Protein AF-R7UAP7-F1 (afdb_monomer_lite)

Organism: Capitella teleta (NCBI:txid283909)

Radius of gyration: 16.13 Å; chains: 1; bounding box: 39×37×44 Å

Structure (mmCIF, N/CA/C/O backbone):
data_AF-R7UAP7-F1
#
_entry.id   AF-R7UAP7-F1
#
loop_
_atom_site.group_PDB
_atom_site.id
_atom_site.type_symbol
_atom_site.label_atom_id
_atom_site.label_alt_id
_atom_site.label_comp_id
_atom_site.label_asym_id
_atom_site.label_entity_id
_atom_site.label_seq_id
_atom_site.pdbx_PDB_ins_code
_atom_site.Cartn_x
_atom_site.Cartn_y
_atom_site.Cartn_z
_atom_site.occupancy
_atom_site.B_iso_or_equiv
_atom_site.auth_seq_id
_atom_site.auth_comp_id
_atom_site.auth_asym_id
_atom_site.auth_atom_id
_atom_site.pdbx_PDB_model_num
ATOM 1 N N . ARG A 1 1 ? -21.939 -5.949 -1.319 1.00 77.56 1 ARG A N 1
ATOM 2 C CA . ARG A 1 1 ? -21.115 -5.529 -0.158 1.00 77.56 1 ARG A CA 1
ATOM 3 C C . ARG A 1 1 ? -19.661 -5.621 -0.590 1.00 77.56 1 ARG A C 1
ATOM 5 O O . ARG A 1 1 ? -19.329 -6.624 -1.208 1.00 77.56 1 ARG A O 1
ATOM 12 N N . PHE A 1 2 ? -18.847 -4.597 -0.345 1.00 90.75 2 PHE A N 1
ATOM 13 C CA . PHE A 1 2 ? -17.444 -4.581 -0.768 1.00 90.75 2 PHE A CA 1
ATOM 14 C C . PHE A 1 2 ? -16.556 -5.265 0.275 1.00 90.75 2 PHE A C 1
ATOM 16 O O . PHE A 1 2 ? -16.840 -5.181 1.472 1.00 90.75 2 PHE A O 1
ATOM 23 N N . ALA A 1 3 ? -15.526 -5.977 -0.186 1.00 92.81 3 ALA A N 1
ATOM 24 C CA . ALA A 1 3 ? -14.595 -6.682 0.691 1.00 92.81 3 ALA A CA 1
ATOM 25 C C . ALA A 1 3 ? -13.606 -5.716 1.352 1.00 92.81 3 ALA A C 1
ATOM 27 O O . ALA A 1 3 ? -13.342 -5.847 2.546 1.00 92.81 3 ALA A O 1
ATOM 28 N N . HIS A 1 4 ? -13.092 -4.747 0.590 1.00 95.25 4 HIS A N 1
ATOM 29 C CA . HIS A 1 4 ? -12.032 -3.826 0.997 1.00 95.25 4 HIS A CA 1
ATOM 30 C C . HIS A 1 4 ? -12.428 -2.370 0.722 1.00 95.25 4 HIS A C 1
ATOM 32 O O . HIS A 1 4 ? -13.219 -2.115 -0.188 1.00 95.25 4 HIS A O 1
ATOM 38 N N . TYR A 1 5 ? -11.867 -1.442 1.498 1.00 96.94 5 TYR A N 1
ATOM 39 C CA . TYR A 1 5 ? -11.981 0.001 1.278 1.00 96.94 5 TYR A CA 1
ATOM 40 C C . TYR A 1 5 ? -10.659 0.696 1.573 1.00 96.94 5 TYR A C 1
ATOM 42 O O . TYR A 1 5 ? -10.109 0.510 2.659 1.00 96.94 5 TYR A O 1
ATOM 50 N N . ASP A 1 6 ? -10.235 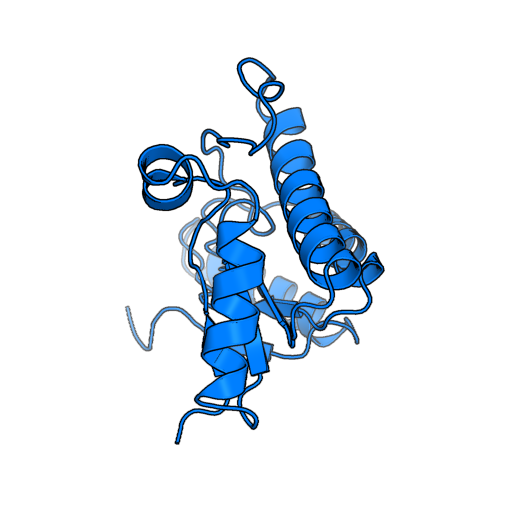1.578 0.675 1.00 96.88 6 ASP A N 1
ATOM 51 C CA . ASP A 1 6 ? -9.226 2.588 0.976 1.00 96.88 6 ASP A CA 1
ATOM 52 C C . ASP A 1 6 ? -9.902 3.706 1.772 1.00 96.88 6 ASP A C 1
ATOM 54 O O . ASP A 1 6 ? -10.613 4.548 1.225 1.00 96.88 6 ASP A O 1
ATOM 58 N N . VAL A 1 7 ? -9.741 3.681 3.097 1.00 95.25 7 VAL A N 1
ATOM 59 C CA . VAL A 1 7 ? -10.389 4.655 3.997 1.00 95.25 7 VAL A CA 1
ATOM 60 C C . VAL A 1 7 ? -9.841 6.055 3.755 1.00 95.25 7 VAL A C 1
ATOM 62 O O . VAL A 1 7 ? -10.564 7.041 3.879 1.00 95.25 7 VAL A O 1
ATOM 65 N N . ASN A 1 8 ? -8.561 6.139 3.400 1.00 89.44 8 ASN A N 1
ATOM 66 C CA . ASN A 1 8 ? -7.930 7.373 2.984 1.00 89.44 8 ASN A CA 1
ATOM 67 C C . ASN A 1 8 ? -6.909 7.105 1.879 1.00 89.44 8 ASN A C 1
ATOM 69 O O . ASN A 1 8 ? -6.012 6.273 2.046 1.00 89.44 8 ASN A O 1
ATOM 73 N N . ASN A 1 9 ? -7.014 7.884 0.806 1.00 93.25 9 ASN A N 1
ATOM 74 C CA . ASN A 1 9 ? -6.089 7.875 -0.316 1.00 93.25 9 ASN A CA 1
ATOM 75 C C . ASN A 1 9 ? -5.083 9.032 -0.177 1.00 93.25 9 ASN A C 1
ATOM 77 O O . ASN A 1 9 ? -5.485 10.167 0.069 1.00 93.25 9 ASN A O 1
ATOM 81 N N . GLU A 1 10 ? -3.791 8.746 -0.330 1.00 91.88 10 GLU A N 1
ATOM 82 C CA . GLU A 1 10 ? -2.724 9.744 -0.539 1.00 91.88 10 GLU A CA 1
ATOM 83 C C . GLU A 1 10 ? -2.453 10.715 0.626 1.00 91.88 10 GLU A C 1
ATOM 85 O O . GLU A 1 10 ? -2.064 11.873 0.430 1.00 91.88 10 GLU A O 1
ATOM 90 N N . GLN A 1 11 ? -2.609 10.250 1.872 1.00 87.12 11 GLN A N 1
ATOM 91 C CA . GLN A 1 11 ? -2.408 11.085 3.071 1.00 87.12 11 GLN A CA 1
ATOM 92 C C . GLN A 1 11 ? -1.006 11.700 3.152 1.00 87.12 11 GLN A C 1
ATOM 94 O O . GLN A 1 11 ? -0.829 12.774 3.733 1.00 87.12 11 GLN A O 1
ATOM 99 N N . LEU A 1 12 ? 0.012 11.011 2.626 1.00 83.88 12 LEU A N 1
ATOM 100 C CA . LEU A 1 12 ? 1.391 11.500 2.663 1.00 83.88 12 LEU A CA 1
ATOM 101 C C . LEU A 1 12 ? 1.610 12.716 1.758 1.00 83.88 12 LEU A C 1
ATOM 103 O O . LEU A 1 12 ? 2.613 13.416 1.902 1.00 83.88 12 LEU A O 1
ATOM 107 N N . HIS A 1 13 ? 0.684 12.974 0.838 1.00 80.50 13 HIS A N 1
ATOM 108 C CA . HIS A 1 13 ? 0.796 14.015 -0.176 1.00 80.50 13 HIS A CA 1
ATOM 109 C C . HIS A 1 13 ? -0.258 15.114 0.021 1.00 80.50 13 HIS A C 1
ATOM 111 O O . HIS A 1 13 ? 0.031 16.288 -0.217 1.00 80.50 13 HIS A O 1
ATOM 117 N N . GLY A 1 14 ? -1.450 14.769 0.524 1.00 79.06 14 GLY A N 1
ATOM 118 C CA . GLY A 1 14 ? -2.548 15.703 0.768 1.00 79.06 14 GLY A CA 1
ATOM 119 C C . GLY A 1 14 ? -3.137 15.586 2.174 1.00 79.06 14 GLY A C 1
ATOM 120 O O . GLY A 1 14 ? -3.742 14.583 2.523 1.00 79.06 14 GLY A O 1
ATOM 121 N N . GLN A 1 15 ? -3.030 16.653 2.973 1.00 79.88 15 GLN A N 1
ATOM 122 C CA . GLN A 1 15 ? -3.516 16.695 4.367 1.00 79.88 15 GLN A CA 1
ATOM 123 C C . GLN A 1 15 ? -4.594 17.758 4.589 1.00 79.88 15 GLN A C 1
ATOM 125 O O . GLN A 1 15 ? -4.676 18.383 5.648 1.00 79.88 15 GLN A O 1
ATOM 130 N N . TRP A 1 16 ? -5.411 18.017 3.568 1.00 84.50 16 TRP A N 1
ATOM 131 C CA . TRP A 1 16 ? -6.359 19.127 3.607 1.00 84.50 16 TRP A CA 1
ATOM 132 C C . TRP A 1 16 ? -7.352 18.998 4.770 1.00 84.50 16 TRP A C 1
ATOM 134 O O . TRP A 1 16 ? -7.522 19.954 5.522 1.00 84.50 16 TRP A O 1
ATOM 144 N N . TYR A 1 17 ? -7.953 17.820 4.976 1.00 86.06 17 TYR A N 1
ATOM 145 C CA . TYR A 1 17 ? -8.950 17.622 6.036 1.00 86.06 17 TYR A CA 1
ATOM 146 C C . TYR A 1 17 ? -8.353 17.728 7.441 1.00 86.06 17 TYR A C 1
ATOM 148 O O . TYR A 1 17 ? -8.869 18.490 8.257 1.00 86.06 17 TYR A O 1
ATOM 156 N N . SER A 1 18 ? -7.237 17.046 7.718 1.00 85.81 18 SER A N 1
ATOM 157 C CA . SER A 1 18 ? -6.563 17.135 9.021 1.00 85.81 18 SER A CA 1
ATOM 158 C C . SER A 1 18 ? -6.072 18.554 9.311 1.00 85.81 18 SER A C 1
ATOM 160 O O . SER A 1 18 ? -6.208 19.033 10.433 1.00 85.81 18 SER A O 1
ATOM 162 N N . GLY A 1 19 ? -5.579 19.270 8.294 1.00 84.81 19 GLY A N 1
ATOM 163 C CA . GLY A 1 19 ? -5.174 20.670 8.419 1.00 84.81 19 GLY A CA 1
ATOM 164 C C . GLY A 1 19 ? -6.348 21.624 8.661 1.00 84.81 19 GLY A C 1
ATOM 165 O O . GLY A 1 19 ? -6.234 22.545 9.464 1.00 84.81 19 GLY A O 1
ATOM 166 N N . LYS A 1 20 ? -7.495 21.405 8.004 1.00 90.81 20 LYS A N 1
ATOM 167 C CA . LYS A 1 20 ? -8.704 22.224 8.201 1.00 90.81 20 LYS A CA 1
ATOM 168 C C . LYS A 1 20 ? -9.373 21.993 9.549 1.00 90.81 20 LYS A C 1
ATOM 170 O O . LYS A 1 20 ? -9.891 22.946 10.120 1.00 90.81 20 LYS A O 1
ATOM 175 N N . LEU A 1 21 ? -9.366 20.755 10.033 1.00 90.69 21 LEU A N 1
ATOM 176 C CA . LEU A 1 21 ? -9.957 20.379 11.318 1.00 90.69 21 LEU A CA 1
ATOM 177 C C . LEU A 1 21 ? -8.990 20.566 12.494 1.00 90.69 21 LEU A C 1
ATOM 179 O O . LEU A 1 21 ? -9.423 20.512 13.640 1.00 90.69 21 LEU A O 1
ATOM 183 N N . ASN A 1 22 ? -7.703 20.810 12.215 1.00 89.12 22 ASN A N 1
ATOM 184 C CA . ASN A 1 22 ? -6.625 20.818 13.205 1.00 89.12 22 ASN A CA 1
ATOM 185 C C . ASN A 1 22 ? -6.623 19.536 14.062 1.00 89.12 22 ASN A C 1
ATOM 187 O O . ASN A 1 22 ? -6.450 19.581 15.279 1.00 89.12 22 ASN A O 1
ATOM 191 N N . ASP A 1 23 ? -6.849 18.397 13.404 1.00 86.31 23 ASP A N 1
ATOM 192 C CA . ASP A 1 23 ? -6.975 17.086 14.034 1.00 86.31 23 ASP A CA 1
ATOM 193 C C . ASP A 1 23 ? -5.913 16.134 13.473 1.00 86.31 23 ASP A C 1
ATOM 195 O O . ASP A 1 23 ? -5.975 15.695 12.320 1.00 86.31 23 ASP A O 1
ATOM 199 N N . THR A 1 24 ? -4.917 15.823 14.303 1.00 81.25 24 THR A N 1
ATOM 200 C CA . THR A 1 24 ? -3.822 14.909 13.953 1.00 81.25 24 THR A CA 1
ATOM 201 C C . THR A 1 24 ? -4.200 13.436 14.083 1.00 81.25 24 THR A C 1
ATOM 203 O O . THR A 1 24 ? -3.472 12.583 13.579 1.00 81.25 24 THR A O 1
ATOM 206 N N . ASP A 1 25 ? -5.321 13.122 14.732 1.00 87.50 25 ASP A N 1
ATOM 207 C CA . ASP A 1 25 ? -5.831 11.763 14.910 1.00 87.50 25 ASP A CA 1
ATOM 208 C C . ASP A 1 25 ? -7.041 11.468 13.995 1.00 87.50 25 ASP A C 1
ATOM 210 O O . ASP A 1 25 ? -7.591 10.364 14.047 1.00 87.50 25 ASP A O 1
ATOM 214 N N . LEU A 1 26 ? -7.388 12.389 13.081 1.00 91.06 26 LEU A N 1
ATOM 215 C CA . LEU A 1 26 ? -8.498 12.265 12.125 1.00 91.06 26 LEU A CA 1
ATOM 216 C C . LEU A 1 26 ? -8.506 10.915 11.399 1.00 91.06 26 LEU A C 1
ATOM 218 O O . LEU A 1 26 ? -9.543 10.268 11.295 1.00 91.06 26 LEU A O 1
ATOM 222 N N . LEU A 1 27 ? -7.345 10.451 10.933 1.00 92.31 27 LEU A N 1
ATOM 223 C CA . LEU A 1 27 ? -7.247 9.172 10.231 1.00 92.31 27 LEU A CA 1
ATOM 224 C C . LEU A 1 27 ? -7.617 7.988 11.136 1.00 92.31 27 LEU A C 1
ATOM 226 O O . LEU A 1 27 ? -8.309 7.071 10.704 1.00 92.31 27 LEU A O 1
ATOM 230 N N . THR A 1 28 ? -7.207 8.016 12.408 1.00 95.06 28 THR A N 1
ATOM 231 C CA . THR A 1 28 ? -7.613 6.989 13.381 1.00 95.06 28 THR A CA 1
ATOM 232 C C . THR A 1 28 ? -9.128 6.995 13.549 1.00 95.06 28 THR A C 1
ATOM 234 O O . THR A 1 28 ? -9.749 5.930 13.566 1.00 95.06 28 THR A O 1
ATOM 237 N N . TRP A 1 29 ? -9.721 8.185 13.674 1.00 95.69 29 TRP A N 1
ATOM 238 C CA . TRP A 1 29 ? -11.167 8.334 13.779 1.00 95.69 29 TRP A CA 1
ATOM 239 C C . TRP A 1 29 ? -11.878 7.775 12.538 1.00 95.69 29 TRP A C 1
ATOM 241 O O . TRP A 1 29 ? -12.781 6.957 12.695 1.00 95.69 29 TRP A O 1
ATOM 251 N N . MET A 1 30 ? -11.411 8.100 11.326 1.00 96.06 30 MET A N 1
ATOM 252 C CA . MET A 1 30 ? -11.981 7.587 10.073 1.00 96.06 30 MET A CA 1
ATOM 253 C C . MET A 1 30 ? -11.996 6.056 10.039 1.00 96.06 30 MET A C 1
ATOM 255 O O . MET A 1 30 ? -13.020 5.464 9.717 1.00 96.06 30 MET A O 1
ATOM 259 N N . PHE A 1 31 ? -10.899 5.395 10.421 1.00 97.62 31 PHE A N 1
ATOM 260 C CA . PHE A 1 31 ? -10.840 3.928 10.457 1.00 97.62 31 PHE A CA 1
ATOM 261 C C . PHE A 1 31 ? -11.826 3.322 11.463 1.00 97.62 31 PHE A C 1
ATOM 263 O O . PHE A 1 31 ? -12.489 2.329 11.160 1.00 97.62 31 PHE A O 1
ATOM 270 N N . LYS A 1 32 ? -11.945 3.911 12.658 1.00 97.88 32 LYS A N 1
ATOM 271 C CA . LYS A 1 32 ? -12.894 3.441 13.680 1.00 97.88 32 LYS A CA 1
ATOM 272 C C . LYS A 1 32 ? -14.342 3.630 13.231 1.00 97.88 32 LYS A C 1
ATOM 274 O O . LYS A 1 32 ? -15.151 2.723 13.418 1.00 97.88 32 LYS A O 1
ATOM 279 N N . GLU A 1 33 ? -14.644 4.757 12.597 1.00 97.25 33 GLU A N 1
ATOM 280 C CA . GLU A 1 33 ? -15.979 5.059 12.086 1.00 97.25 33 GLU A CA 1
ATOM 281 C C . GLU A 1 33 ? -16.352 4.164 10.897 1.00 97.25 33 GLU A C 1
ATOM 283 O O . GLU A 1 33 ? -17.420 3.559 10.881 1.00 97.25 33 GLU A O 1
ATOM 288 N N . PHE A 1 34 ? -15.447 3.962 9.934 1.00 96.62 34 PHE A N 1
ATOM 289 C CA . PHE A 1 34 ? -15.690 3.027 8.829 1.00 96.62 34 PHE A CA 1
ATOM 290 C C . PHE A 1 34 ? -15.939 1.602 9.325 1.00 96.62 34 PHE A C 1
ATOM 292 O O . PHE A 1 34 ? -16.818 0.910 8.810 1.00 96.62 34 PHE A O 1
ATOM 299 N N . HIS A 1 35 ? -15.196 1.159 10.338 1.00 97.19 35 HIS A N 1
ATOM 300 C CA . HIS A 1 35 ? -15.382 -0.171 10.902 1.00 97.19 35 HIS A CA 1
ATOM 301 C C . HIS A 1 35 ? -16.689 -0.310 11.688 1.00 97.19 35 HIS A C 1
ATOM 303 O O . HIS A 1 35 ? -17.295 -1.378 11.647 1.00 97.19 35 HIS A O 1
ATOM 309 N N . SER A 1 36 ? -17.159 0.745 12.364 1.00 97.44 36 SER A N 1
ATOM 310 C CA . SER A 1 36 ? -18.458 0.719 13.053 1.00 97.44 36 SER A CA 1
ATOM 311 C C . SER A 1 36 ? -19.613 0.542 12.056 1.00 97.44 36 SER A C 1
ATOM 313 O O . SER A 1 36 ? -20.553 -0.211 12.320 1.00 97.44 36 SER A O 1
ATOM 315 N N . LEU A 1 37 ? -19.497 1.160 10.876 1.00 95.69 37 LEU A N 1
ATOM 316 C CA . LEU A 1 37 ? -20.484 1.092 9.798 1.00 95.69 37 LEU A CA 1
ATOM 317 C C . LEU A 1 37 ? -20.384 -0.204 8.977 1.00 95.69 37 LEU A C 1
ATOM 319 O O . LEU A 1 37 ? -21.403 -0.768 8.568 1.00 95.69 37 LEU A O 1
ATOM 323 N N . VAL A 1 38 ? -19.167 -0.692 8.714 1.00 95.31 38 VAL A N 1
ATOM 324 C CA . VAL A 1 38 ? -18.911 -1.855 7.848 1.00 95.31 38 VAL A CA 1
ATOM 325 C C . VAL A 1 38 ? -17.886 -2.814 8.485 1.00 95.31 38 VAL A C 1
ATOM 327 O O . VAL A 1 38 ? -16.802 -3.023 7.939 1.00 95.31 38 VAL A O 1
ATOM 330 N N . PRO A 1 39 ? -18.231 -3.506 9.590 1.00 95.44 39 PRO A N 1
ATOM 331 C CA . PRO A 1 39 ? -17.26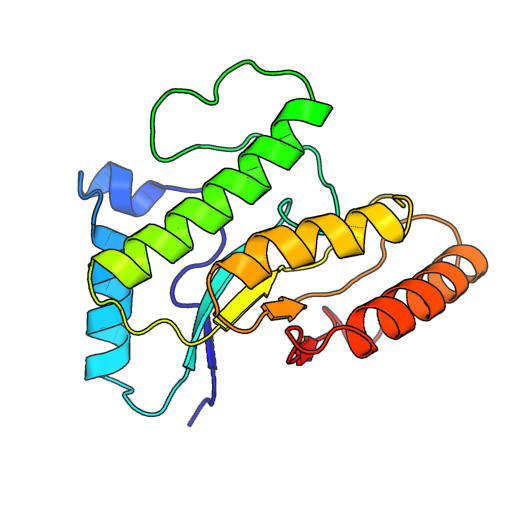2 -4.270 10.391 1.00 95.44 39 PRO A CA 1
ATOM 332 C C . PRO A 1 39 ? -16.651 -5.490 9.688 1.00 95.44 39 PRO A C 1
ATOM 334 O O . PRO A 1 39 ? -15.655 -6.036 10.150 1.00 95.44 39 PRO A O 1
ATOM 337 N N . SER A 1 40 ? -17.236 -5.947 8.576 1.00 95.12 40 SER A N 1
ATOM 338 C CA . SER A 1 40 ? -16.704 -7.087 7.819 1.00 95.12 40 SER A CA 1
ATOM 339 C C . SER A 1 40 ? -15.678 -6.704 6.755 1.00 95.12 40 SER A C 1
ATOM 341 O O . SER A 1 40 ? -15.139 -7.605 6.117 1.00 95.12 40 SER A O 1
ATOM 343 N N . ALA A 1 41 ? -15.522 -5.416 6.443 1.00 96.31 41 ALA A N 1
ATOM 344 C CA . ALA A 1 41 ? -14.614 -4.993 5.388 1.00 96.31 41 ALA A CA 1
ATOM 345 C C . ALA A 1 41 ? -13.200 -4.826 5.950 1.00 96.31 41 ALA A C 1
ATOM 347 O O . ALA A 1 41 ? -13.028 -4.323 7.061 1.00 96.31 41 ALA A O 1
ATOM 348 N N . LYS A 1 42 ? -12.184 -5.218 5.175 1.00 96.88 42 LYS A N 1
ATOM 349 C CA . LYS 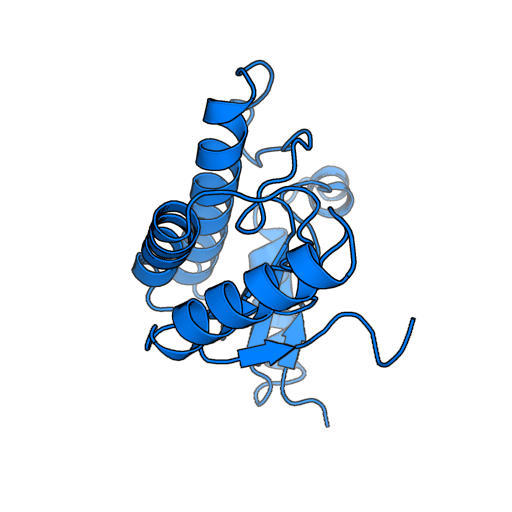A 1 42 ? -10.802 -4.850 5.503 1.00 96.88 42 LYS A CA 1
ATOM 350 C C . LYS A 1 42 ? -10.577 -3.397 5.086 1.00 96.88 42 LYS A C 1
ATOM 352 O O . LYS A 1 42 ? -10.942 -3.001 3.980 1.00 96.88 42 LYS A O 1
ATOM 357 N N . LEU A 1 43 ? -9.979 -2.615 5.973 1.00 98.19 43 LEU A N 1
ATOM 358 C CA . LEU A 1 43 ? -9.740 -1.193 5.757 1.00 98.19 43 LEU A CA 1
ATOM 359 C C . LEU A 1 43 ? -8.270 -0.951 5.428 1.00 98.19 43 LEU A C 1
ATOM 361 O O . LEU A 1 43 ? -7.386 -1.483 6.104 1.00 98.19 43 LEU A O 1
ATOM 365 N N . PHE A 1 44 ? -8.028 -0.154 4.399 1.00 98.19 44 PHE A N 1
ATOM 366 C CA . PHE A 1 44 ? -6.717 0.090 3.822 1.00 98.19 44 PHE A CA 1
ATOM 367 C C . PHE A 1 44 ? -6.339 1.561 3.953 1.00 98.19 44 PHE A C 1
ATOM 369 O O . PHE A 1 44 ? -7.178 2.462 3.860 1.00 98.19 44 PHE A O 1
ATOM 376 N N . VAL A 1 45 ? -5.049 1.797 4.172 1.00 97.25 45 VAL A N 1
ATOM 377 C CA . VAL A 1 45 ? -4.397 3.022 3.700 1.00 97.25 45 VAL A CA 1
ATOM 378 C C . VAL A 1 45 ? -3.934 2.770 2.265 1.00 97.25 45 VAL A C 1
ATOM 380 O O . VAL A 1 45 ? -3.511 1.655 1.984 1.00 97.25 45 VAL A O 1
ATOM 383 N N . ASN A 1 46 ? -3.952 3.772 1.385 1.00 97.31 46 ASN A N 1
ATOM 384 C CA . ASN A 1 46 ? -3.470 3.643 0.002 1.00 97.31 46 ASN A CA 1
ATOM 385 C C . ASN A 1 46 ? -2.633 4.868 -0.384 1.00 97.31 46 ASN A C 1
ATOM 387 O O . ASN A 1 46 ? -3.056 5.995 -0.117 1.00 97.31 46 ASN A O 1
ATOM 391 N N . ASP A 1 47 ? -1.434 4.669 -0.937 1.00 94.44 47 ASP A N 1
ATOM 392 C CA . ASP A 1 47 ? -0.561 5.787 -1.318 1.00 94.44 47 ASP A CA 1
ATOM 393 C C . ASP A 1 47 ? 0.421 5.448 -2.460 1.00 94.44 47 ASP A C 1
ATOM 395 O O . ASP A 1 47 ? 0.840 4.295 -2.642 1.00 94.44 47 ASP A O 1
ATOM 399 N N . PHE A 1 48 ? 0.832 6.471 -3.216 1.00 90.19 48 PHE A N 1
ATOM 400 C CA . PHE A 1 48 ? 1.872 6.378 -4.247 1.00 90.19 48 PHE A CA 1
ATOM 401 C C . PHE A 1 48 ? 3.246 6.775 -3.706 1.00 90.19 48 PHE A C 1
ATOM 403 O O . PHE A 1 48 ? 3.426 7.114 -2.543 1.00 90.19 48 PHE A O 1
ATOM 410 N N . SER A 1 49 ? 4.279 6.686 -4.550 1.00 81.88 49 SER A N 1
ATOM 411 C CA . SER A 1 49 ? 5.662 7.085 -4.221 1.00 81.88 49 SER A CA 1
ATOM 412 C C . SER A 1 49 ? 6.303 6.394 -3.003 1.00 81.88 49 SER A C 1
ATOM 414 O O . SER A 1 49 ? 7.409 6.761 -2.620 1.00 81.88 49 SER A O 1
ATOM 416 N N . VAL A 1 50 ? 5.674 5.370 -2.420 1.00 83.00 50 VAL A N 1
ATOM 417 C CA . VAL A 1 50 ? 6.236 4.546 -1.330 1.00 83.00 50 VAL A CA 1
ATOM 418 C C . VAL A 1 50 ? 6.927 3.278 -1.846 1.00 83.00 50 VAL A C 1
ATOM 420 O O . VAL A 1 50 ? 7.827 2.744 -1.197 1.00 83.00 50 VAL A O 1
ATOM 423 N N . PHE A 1 51 ? 6.535 2.808 -3.037 1.00 84.50 51 PHE A N 1
ATOM 424 C CA . PHE A 1 51 ? 6.982 1.538 -3.620 1.00 84.50 51 PHE A CA 1
ATOM 425 C C . PHE A 1 51 ? 7.624 1.694 -5.005 1.00 84.50 51 PHE A C 1
ATOM 427 O O . PHE A 1 51 ? 8.797 1.351 -5.175 1.00 84.50 51 PHE A O 1
ATOM 434 N N . ALA A 1 52 ? 6.893 2.247 -5.980 1.00 76.31 52 ALA A N 1
ATOM 435 C CA . ALA A 1 52 ? 7.305 2.289 -7.387 1.00 76.31 52 ALA A CA 1
ATOM 436 C C . ALA A 1 52 ? 8.368 3.350 -7.723 1.00 76.31 52 ALA A C 1
ATOM 438 O O . ALA A 1 52 ? 9.001 3.280 -8.773 1.00 76.31 52 ALA A O 1
ATOM 439 N N . GLY A 1 53 ? 8.660 4.271 -6.799 1.00 63.81 53 GLY A N 1
ATOM 440 C CA . GLY A 1 53 ? 9.790 5.179 -6.953 1.00 63.81 53 GLY A CA 1
ATOM 441 C C . GLY A 1 53 ? 9.497 6.441 -7.768 1.00 63.81 53 GLY A C 1
ATOM 442 O O . GLY A 1 53 ? 10.252 6.719 -8.690 1.00 63.81 53 GLY A O 1
ATOM 443 N N . ALA A 1 54 ? 8.468 7.229 -7.448 1.00 53.78 54 ALA A N 1
ATOM 444 C CA . ALA A 1 54 ? 8.278 8.551 -8.056 1.00 53.78 54 ALA A CA 1
ATOM 445 C C . ALA A 1 54 ? 8.853 9.672 -7.164 1.00 53.78 54 ALA A C 1
ATOM 447 O O . ALA A 1 54 ? 8.848 9.574 -5.938 1.00 53.78 54 ALA A O 1
ATOM 448 N N . THR A 1 55 ? 9.401 10.722 -7.782 1.00 48.88 55 THR A N 1
ATOM 449 C CA . THR A 1 55 ? 9.897 11.930 -7.101 1.00 48.88 55 THR A CA 1
ATOM 450 C C . THR A 1 55 ? 8.738 12.900 -6.906 1.00 48.88 55 THR A C 1
ATOM 452 O O . THR A 1 55 ? 8.522 13.770 -7.746 1.00 48.88 55 THR A O 1
ATOM 455 N N . HIS A 1 56 ? 7.974 12.736 -5.831 1.00 52.72 56 HIS A N 1
ATOM 456 C CA . HIS A 1 56 ? 6.955 13.708 -5.443 1.00 52.72 56 HIS A CA 1
ATOM 457 C C . HIS A 1 56 ? 7.255 14.276 -4.060 1.00 52.72 56 HIS A C 1
ATOM 459 O O . HIS A 1 56 ? 7.808 13.595 -3.196 1.00 52.72 56 HIS A O 1
ATOM 465 N N . ASN A 1 57 ? 6.910 15.551 -3.878 1.00 50.19 57 ASN A N 1
ATOM 466 C CA . ASN A 1 57 ? 7.072 16.251 -2.612 1.00 50.19 57 ASN A CA 1
ATOM 467 C C . ASN A 1 57 ? 6.174 15.596 -1.556 1.00 50.19 57 ASN A C 1
ATOM 469 O O . ASN A 1 57 ? 4.952 15.606 -1.685 1.00 50.19 57 ASN A O 1
ATOM 473 N N . ILE A 1 58 ? 6.784 15.040 -0.514 1.00 52.78 58 ILE A N 1
ATOM 474 C CA . ILE A 1 58 ? 6.072 14.425 0.609 1.00 52.78 58 ILE A CA 1
ATOM 475 C C . ILE A 1 58 ? 5.722 15.519 1.608 1.00 52.78 58 ILE A C 1
ATOM 477 O O . ILE A 1 58 ? 6.603 16.244 2.082 1.00 52.78 58 ILE A O 1
ATOM 481 N N . VAL A 1 59 ? 4.454 15.596 1.993 1.00 52.41 59 VAL A N 1
ATOM 482 C CA . VAL A 1 59 ? 4.015 16.386 3.139 1.00 52.41 59 VAL A CA 1
ATOM 483 C C . VAL A 1 59 ? 3.994 15.441 4.337 1.00 52.41 59 VAL A C 1
ATOM 485 O O . VAL A 1 59 ? 3.041 14.707 4.568 1.00 52.41 59 VAL A O 1
ATOM 488 N N . CYS A 1 60 ? 5.076 15.400 5.111 1.00 49.00 60 CYS A N 1
ATOM 489 C CA . CYS A 1 60 ? 5.092 14.622 6.350 1.00 49.00 60 CYS A CA 1
ATOM 490 C C . CYS A 1 60 ? 4.184 15.286 7.404 1.00 49.00 60 CYS A C 1
ATOM 492 O O . CYS A 1 60 ? 4.314 16.482 7.649 1.00 49.00 60 CYS A O 1
ATOM 494 N N . CYS A 1 61 ? 3.327 14.510 8.092 1.00 46.06 61 CYS A N 1
ATOM 495 C CA . CYS A 1 61 ? 2.491 14.965 9.230 1.00 46.06 61 CYS A CA 1
ATOM 496 C C . CYS A 1 61 ? 3.283 15.597 10.393 1.00 46.06 61 CYS A C 1
ATOM 498 O O . CYS A 1 61 ? 2.703 16.172 11.308 1.00 46.06 61 CYS A O 1
ATOM 500 N N . PHE A 1 62 ? 4.610 15.497 10.368 1.00 46.06 62 PHE A N 1
ATOM 501 C CA . PHE A 1 62 ? 5.510 16.161 11.294 1.00 46.06 62 PHE A CA 1
ATOM 502 C C . PHE A 1 62 ? 6.463 17.006 10.451 1.00 46.06 62 PHE A C 1
ATOM 504 O O . PHE A 1 62 ? 7.025 16.499 9.484 1.00 46.06 62 PHE A O 1
ATOM 511 N N . HIS A 1 63 ? 6.592 18.286 10.797 1.00 42.81 63 HIS A N 1
ATOM 512 C CA . HIS A 1 63 ? 7.220 19.404 10.074 1.00 42.81 63 HIS A CA 1
ATOM 513 C C . HIS A 1 63 ? 8.706 19.240 9.639 1.00 42.81 63 HIS A C 1
ATOM 515 O O . HIS A 1 63 ? 9.430 20.224 9.542 1.00 42.81 63 HIS A O 1
ATOM 521 N N . THR A 1 64 ? 9.218 18.038 9.369 1.00 40.25 64 THR A N 1
ATOM 522 C CA . THR A 1 64 ? 10.660 17.780 9.207 1.00 40.25 64 THR A CA 1
ATOM 523 C C . THR A 1 64 ? 11.095 17.265 7.834 1.00 40.25 64 THR A C 1
ATOM 525 O O . THR A 1 64 ? 12.274 16.979 7.659 1.00 40.25 64 THR A O 1
ATOM 528 N N . CYS A 1 65 ? 10.205 17.170 6.840 1.00 46.31 65 CYS A N 1
ATOM 529 C CA . CYS A 1 65 ? 10.571 16.644 5.511 1.00 46.31 65 CYS A CA 1
ATOM 530 C C . CYS A 1 65 ? 10.762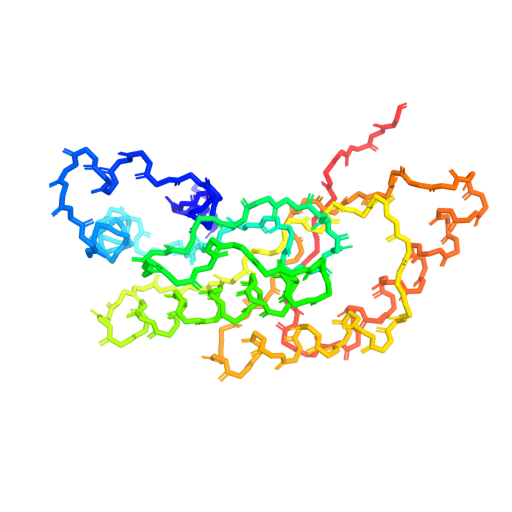 17.715 4.418 1.00 46.31 65 CYS A C 1
ATOM 532 O O . CYS A 1 65 ? 11.091 17.372 3.284 1.00 46.31 65 CYS A O 1
ATOM 534 N N . ALA A 1 66 ? 10.584 19.005 4.725 1.00 40.50 66 ALA A N 1
ATOM 535 C CA . ALA A 1 66 ? 10.857 20.068 3.761 1.00 40.50 66 ALA A CA 1
ATOM 536 C C . ALA A 1 66 ? 12.380 20.239 3.575 1.00 40.50 66 ALA A C 1
ATOM 538 O O . ALA A 1 66 ? 13.054 20.730 4.477 1.00 40.50 66 ALA A O 1
ATOM 539 N N . GLY A 1 67 ? 12.913 19.846 2.408 1.00 43.97 67 GLY A N 1
ATOM 540 C CA . GLY A 1 67 ? 14.265 20.231 1.965 1.00 43.97 67 GLY A CA 1
ATOM 541 C C . GLY A 1 67 ? 15.327 19.133 1.815 1.00 43.97 67 GLY A C 1
ATOM 542 O O . GLY A 1 67 ? 16.506 19.470 1.824 1.00 43.97 67 GLY A O 1
ATOM 543 N N . ILE A 1 68 ? 14.972 17.851 1.670 1.00 41.84 68 ILE A N 1
ATOM 544 C CA . ILE A 1 68 ? 15.965 16.760 1.558 1.00 41.84 68 ILE A CA 1
ATOM 545 C C . ILE A 1 68 ? 15.997 16.182 0.126 1.00 41.84 68 ILE A C 1
ATOM 547 O O . ILE A 1 68 ? 14.952 16.014 -0.495 1.00 41.84 68 ILE A O 1
ATOM 551 N N . GLU A 1 69 ? 17.191 15.922 -0.425 1.00 44.00 69 GLU A N 1
ATOM 552 C CA . GLU A 1 69 ? 17.455 15.498 -1.817 1.00 44.00 69 GLU A CA 1
ATOM 553 C C . GLU A 1 69 ? 16.835 14.137 -2.214 1.00 44.00 69 GLU A C 1
ATOM 555 O O . GLU A 1 69 ? 16.617 13.256 -1.387 1.00 44.00 69 GLU A O 1
ATOM 560 N N . SER A 1 70 ? 16.592 13.927 -3.511 1.00 50.62 70 SER A N 1
ATOM 561 C CA . SER A 1 70 ? 15.708 12.891 -4.093 1.00 50.62 70 SER A CA 1
ATOM 562 C C . SER A 1 70 ? 15.823 11.437 -3.583 1.00 50.62 70 SER A C 1
ATOM 564 O O . SER A 1 70 ? 14.801 10.756 -3.492 1.00 50.62 70 SER A O 1
ATOM 566 N N . TYR A 1 71 ? 17.010 10.925 -3.225 1.00 46.47 71 TYR A N 1
ATOM 567 C CA . TYR A 1 71 ? 17.145 9.547 -2.710 1.00 46.47 71 TYR A CA 1
ATOM 568 C C . TYR A 1 71 ? 16.684 9.420 -1.251 1.00 46.47 71 TYR A C 1
ATOM 570 O O . TYR A 1 71 ? 16.098 8.410 -0.855 1.00 46.47 71 TYR A O 1
ATOM 578 N N . SER A 1 72 ? 16.891 10.477 -0.463 1.00 59.06 72 SER A N 1
ATOM 579 C CA . SER A 1 72 ? 16.362 10.566 0.896 1.00 59.06 72 SER A CA 1
ATOM 580 C C . SER A 1 72 ? 14.833 10.593 0.883 1.00 59.06 72 SER A C 1
ATOM 582 O O . SER A 1 72 ? 14.214 9.934 1.710 1.00 59.06 72 SER A O 1
ATOM 584 N N . GLN A 1 73 ? 14.217 11.268 -0.096 1.00 62.44 73 GLN A N 1
ATOM 585 C CA . GLN A 1 73 ? 12.766 11.446 -0.168 1.00 62.44 73 GLN A CA 1
ATOM 586 C C . GLN A 1 73 ? 12.043 10.101 -0.226 1.00 62.44 73 GLN A C 1
ATOM 588 O O . GLN A 1 73 ? 11.147 9.870 0.569 1.00 62.44 73 GLN A O 1
ATOM 593 N N . MET A 1 74 ? 12.494 9.163 -1.063 1.00 65.81 74 MET A N 1
ATOM 594 C CA . MET A 1 74 ? 11.896 7.822 -1.146 1.00 65.81 74 MET A CA 1
ATOM 595 C C . MET A 1 74 ? 11.965 7.060 0.183 1.00 65.81 74 MET A C 1
ATOM 597 O O . MET A 1 74 ? 10.987 6.454 0.622 1.00 65.81 74 MET A O 1
ATOM 601 N N . PHE A 1 75 ? 13.124 7.101 0.847 1.00 71.88 75 PHE A N 1
ATOM 602 C CA . PHE A 1 75 ? 13.269 6.519 2.178 1.00 71.88 75 PHE A CA 1
ATOM 603 C C . PHE A 1 75 ? 12.350 7.227 3.185 1.00 71.88 75 PHE A C 1
ATOM 605 O O . PHE A 1 75 ? 11.711 6.567 4.000 1.00 71.88 75 PHE A O 1
ATOM 612 N N . HIS A 1 76 ? 12.213 8.550 3.096 1.00 76.44 76 HIS A N 1
ATOM 613 C CA . HIS A 1 76 ? 11.311 9.326 3.937 1.00 76.44 76 HIS A CA 1
ATOM 614 C C . HIS A 1 76 ? 9.833 8.997 3.684 1.00 76.44 76 HIS A C 1
ATOM 616 O O . HIS A 1 76 ? 9.134 8.812 4.678 1.00 76.44 76 HIS A O 1
ATOM 622 N N . SER A 1 77 ? 9.371 8.835 2.433 1.00 82.81 77 SER A N 1
ATOM 623 C CA . SER A 1 77 ? 7.999 8.403 2.105 1.00 82.81 77 SER A CA 1
ATOM 624 C C . SER A 1 77 ? 7.707 7.055 2.729 1.00 82.81 77 SER A C 1
ATOM 626 O O . SER A 1 77 ? 6.740 6.899 3.463 1.00 82.81 77 SER A O 1
ATOM 628 N N . LEU A 1 78 ? 8.585 6.083 2.477 1.00 88.44 78 LEU A N 1
ATOM 629 C CA . LEU A 1 78 ? 8.425 4.717 2.951 1.00 88.44 78 LEU A CA 1
ATOM 630 C C . LEU A 1 78 ? 8.375 4.659 4.482 1.00 88.44 78 LEU A C 1
ATOM 632 O O . LEU A 1 78 ? 7.517 3.995 5.060 1.00 88.44 78 LEU A O 1
ATOM 636 N N . GLN A 1 79 ? 9.275 5.383 5.150 1.00 88.75 79 GLN A N 1
ATOM 637 C CA . GLN A 1 79 ? 9.294 5.455 6.609 1.00 88.75 79 GLN A CA 1
ATOM 638 C C . GLN A 1 79 ? 8.105 6.247 7.167 1.00 88.75 79 GLN A C 1
ATOM 640 O O . GLN A 1 79 ? 7.592 5.899 8.227 1.00 88.75 79 GLN A O 1
ATOM 645 N N . ALA A 1 80 ? 7.652 7.303 6.488 1.00 88.56 80 ALA A N 1
ATOM 646 C CA . ALA A 1 80 ? 6.454 8.043 6.876 1.00 88.56 80 ALA A CA 1
ATOM 647 C C . ALA A 1 80 ? 5.204 7.165 6.759 1.00 88.56 80 ALA A C 1
ATOM 649 O O . ALA A 1 80 ? 4.397 7.148 7.685 1.00 88.56 80 ALA A O 1
ATOM 650 N N . TYR A 1 81 ? 5.106 6.375 5.691 1.00 93.62 81 TYR A N 1
ATOM 651 C CA . TYR A 1 81 ? 4.016 5.433 5.480 1.00 93.62 81 TYR A CA 1
ATOM 652 C C . TYR A 1 81 ? 3.995 4.333 6.541 1.00 93.62 81 TYR A C 1
ATOM 654 O O . TYR A 1 81 ? 2.970 4.085 7.173 1.00 93.62 81 TYR A O 1
ATOM 662 N N . LYS A 1 82 ? 5.163 3.746 6.837 1.00 95.00 82 LYS A N 1
ATOM 663 C CA . LYS A 1 82 ? 5.315 2.799 7.946 1.00 95.00 82 LYS A CA 1
ATOM 664 C C . LYS A 1 82 ? 4.862 3.411 9.274 1.00 95.00 82 LYS A C 1
ATOM 666 O O . LYS A 1 82 ? 4.061 2.801 9.974 1.00 95.00 82 LYS A O 1
ATOM 671 N N . ARG A 1 83 ? 5.311 4.630 9.600 1.00 93.88 83 ARG A N 1
ATOM 672 C CA . ARG A 1 83 ? 4.912 5.330 10.836 1.00 93.88 83 ARG A CA 1
ATOM 673 C C . ARG A 1 83 ? 3.414 5.622 10.898 1.00 93.88 83 ARG A C 1
ATOM 675 O O . ARG A 1 83 ? 2.838 5.561 11.979 1.00 93.88 83 ARG A O 1
ATOM 682 N N . GLN A 1 84 ? 2.783 5.946 9.771 1.00 93.19 84 GLN A N 1
ATOM 683 C CA . GLN A 1 84 ? 1.335 6.141 9.694 1.00 93.19 84 GLN A CA 1
ATOM 684 C C . GLN A 1 84 ? 0.592 4.853 10.071 1.00 93.19 84 GLN A C 1
ATOM 686 O O . GLN A 1 84 ? -0.305 4.891 10.912 1.00 93.19 84 GLN A O 1
ATOM 691 N N . VAL A 1 85 ? 1.008 3.713 9.513 1.00 96.75 85 VAL A N 1
ATOM 692 C CA . VAL A 1 85 ? 0.454 2.393 9.853 1.00 96.75 85 VAL A CA 1
ATOM 693 C C . VAL A 1 85 ? 0.702 2.048 11.324 1.00 96.75 85 VAL A C 1
ATOM 695 O O . VAL A 1 85 ? -0.227 1.666 12.030 1.00 96.75 85 VAL A O 1
ATOM 698 N N . GLU A 1 86 ? 1.923 2.241 11.827 1.00 96.69 86 GLU A N 1
ATOM 699 C CA . GLU A 1 86 ? 2.258 2.002 13.239 1.00 96.69 86 GLU A CA 1
ATOM 700 C C . GLU A 1 86 ? 1.422 2.860 14.189 1.00 96.69 86 GLU A C 1
ATOM 702 O O . GLU A 1 86 ? 0.996 2.382 15.239 1.00 96.69 86 GLU A O 1
ATOM 707 N N . ARG A 1 87 ? 1.148 4.117 13.823 1.00 94.38 87 ARG A N 1
ATOM 708 C CA . ARG A 1 87 ? 0.283 5.001 14.604 1.00 94.38 87 ARG A CA 1
ATOM 709 C C . ARG A 1 87 ? -1.147 4.475 14.644 1.00 94.38 87 ARG A C 1
ATOM 711 O O . ARG A 1 87 ? -1.710 4.444 15.731 1.00 94.38 87 ARG A O 1
ATOM 718 N N . LEU A 1 88 ? -1.706 4.041 13.510 1.00 96.12 88 LEU A N 1
ATOM 719 C CA . LEU A 1 88 ? -3.045 3.440 13.464 1.00 96.12 88 LEU A CA 1
ATOM 720 C C . LEU A 1 88 ? -3.133 2.194 14.348 1.00 96.12 88 LEU A C 1
ATOM 722 O O . LEU A 1 88 ? -4.085 2.047 15.112 1.00 96.12 88 LEU A O 1
ATOM 726 N N . LEU A 1 89 ? -2.113 1.335 14.311 1.00 97.19 89 LEU A N 1
ATOM 727 C CA . LEU A 1 89 ? -2.035 0.173 15.196 1.00 97.19 89 LEU A CA 1
ATOM 728 C C . LEU A 1 89 ? -1.967 0.590 16.670 1.00 97.19 89 LEU A C 1
ATOM 730 O O . LEU A 1 89 ? -2.736 0.091 17.490 1.00 97.19 89 LEU A O 1
ATOM 734 N N . ALA A 1 90 ? -1.101 1.549 17.005 1.00 96.62 90 ALA A N 1
ATOM 735 C CA . ALA A 1 90 ? -0.920 2.033 18.371 1.00 96.62 90 ALA A CA 1
ATOM 736 C C . ALA A 1 90 ? -2.173 2.718 18.947 1.00 96.62 90 ALA A C 1
ATOM 738 O O . ALA A 1 90 ? -2.387 2.687 20.157 1.00 96.62 90 ALA A O 1
ATOM 739 N N . THR A 1 91 ? -3.013 3.328 18.106 1.00 95.75 91 THR A N 1
ATOM 740 C CA . THR A 1 91 ? -4.265 3.982 18.519 1.00 95.75 91 THR A CA 1
ATOM 741 C C . THR A 1 91 ? -5.488 3.057 18.452 1.00 95.75 91 THR A C 1
ATOM 743 O O . THR A 1 91 ? -6.614 3.491 18.737 1.00 95.75 91 THR A O 1
ATOM 746 N N . GLY A 1 92 ? -5.291 1.780 18.107 1.00 95.88 92 GLY A N 1
ATOM 747 C CA . GLY A 1 92 ? -6.343 0.767 18.025 1.00 95.88 92 GLY A CA 1
ATOM 748 C C . GLY A 1 92 ? -7.289 0.958 16.838 1.00 95.88 92 GLY A C 1
ATOM 749 O O . GLY A 1 92 ? -8.472 0.638 16.946 1.00 95.88 92 GLY A O 1
ATOM 750 N N . ALA A 1 93 ? -6.815 1.545 15.737 1.00 97.12 93 ALA A N 1
ATOM 751 C CA . ALA A 1 93 ? -7.576 1.618 14.497 1.00 97.12 93 ALA A CA 1
ATOM 752 C C . ALA A 1 93 ? -7.600 0.237 13.800 1.00 97.12 93 ALA A C 1
ATOM 754 O O . ALA A 1 93 ? -6.563 -0.425 13.708 1.00 97.12 93 ALA A O 1
ATOM 755 N N . PRO A 1 94 ? -8.760 -0.208 13.288 1.00 96.69 94 PRO A N 1
ATOM 756 C CA . PRO A 1 94 ? -8.900 -1.494 12.605 1.00 96.69 94 PRO A CA 1
ATOM 757 C C . PRO A 1 94 ? -8.352 -1.426 11.173 1.00 96.69 94 PRO A C 1
ATOM 759 O O . PRO A 1 94 ? -9.102 -1.262 10.215 1.00 96.69 94 PRO A O 1
ATOM 762 N N . ILE A 1 95 ? -7.034 -1.541 11.024 1.00 97.69 95 ILE A N 1
ATOM 763 C CA . ILE A 1 95 ? -6.360 -1.630 9.724 1.00 97.69 95 ILE A CA 1
ATOM 764 C C . ILE A 1 95 ? -6.228 -3.092 9.278 1.00 97.69 95 ILE A C 1
ATOM 766 O O . ILE A 1 95 ? -5.791 -3.952 10.040 1.00 97.69 95 ILE A O 1
ATOM 770 N N . GLY A 1 96 ? -6.631 -3.372 8.039 1.00 97.31 96 GLY A N 1
ATOM 771 C CA . GLY A 1 96 ? -6.623 -4.711 7.445 1.00 97.31 96 GLY A CA 1
ATOM 772 C C . GLY A 1 96 ? -5.670 -4.878 6.261 1.00 97.31 96 GLY A C 1
ATOM 773 O O . GLY A 1 96 ? -5.463 -6.012 5.832 1.00 97.31 96 GLY A O 1
ATOM 774 N N . GLY A 1 97 ? -5.098 -3.790 5.739 1.00 97.94 97 GLY A N 1
ATOM 775 C CA . GLY A 1 97 ? -4.147 -3.847 4.634 1.00 97.94 97 GLY A CA 1
ATOM 776 C C . GLY A 1 97 ? -3.414 -2.530 4.372 1.00 97.94 97 GLY A C 1
ATOM 777 O O . GLY A 1 97 ? -3.842 -1.456 4.800 1.00 97.94 97 GLY A O 1
ATOM 778 N N . ILE A 1 98 ? -2.290 -2.639 3.667 1.00 98.44 98 ILE A N 1
ATOM 779 C CA . ILE A 1 98 ? -1.465 -1.532 3.183 1.00 98.44 98 ILE A CA 1
ATOM 780 C C . ILE A 1 98 ? -1.507 -1.541 1.653 1.00 98.44 98 ILE A C 1
ATOM 782 O O . ILE A 1 98 ? -0.965 -2.451 1.030 1.00 98.44 98 ILE A O 1
ATOM 786 N N . GLY A 1 99 ? -2.128 -0.534 1.053 1.00 98.19 99 GLY A N 1
ATOM 787 C CA . GLY A 1 99 ? -2.167 -0.323 -0.390 1.00 98.19 99 GLY A CA 1
ATOM 788 C C . GLY A 1 99 ? -0.947 0.452 -0.878 1.00 98.19 99 GLY A C 1
ATOM 789 O O . GLY A 1 99 ? -0.717 1.596 -0.492 1.00 98.19 99 GLY A O 1
ATOM 790 N N . VAL A 1 100 ? -0.151 -0.160 -1.747 1.00 97.06 100 VAL A N 1
ATOM 791 C CA . VAL A 1 100 ? 0.874 0.541 -2.518 1.00 97.06 100 VAL A CA 1
ATOM 792 C C . VAL A 1 100 ? 0.374 0.666 -3.951 1.00 97.06 100 VAL A C 1
ATOM 794 O O . VAL A 1 100 ? 0.229 -0.343 -4.633 1.00 97.06 100 VAL A O 1
ATOM 797 N N . GLN A 1 101 ? 0.134 1.894 -4.425 1.00 95.88 101 GLN A N 1
ATOM 798 C CA . GLN A 1 101 ? -0.481 2.095 -5.747 1.00 95.88 101 GLN A CA 1
ATOM 799 C C . GLN A 1 101 ? 0.326 1.423 -6.864 1.00 95.88 101 GLN A C 1
ATOM 801 O O . GLN A 1 101 ? -0.231 0.7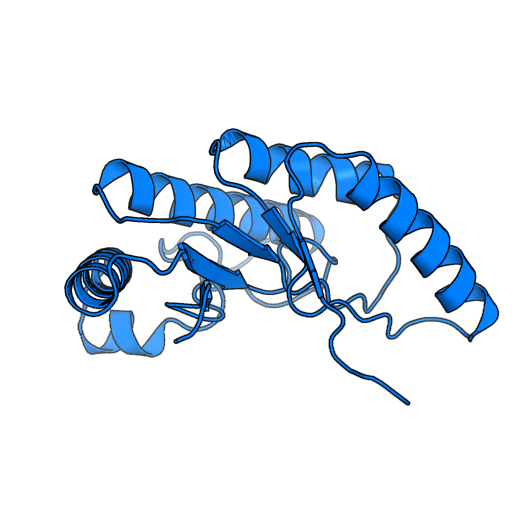68 -7.721 1.00 95.88 101 GLN A O 1
ATOM 806 N N . ALA A 1 102 ? 1.659 1.449 -6.785 1.00 95.31 102 ALA A N 1
ATOM 807 C CA . ALA A 1 102 ? 2.538 0.751 -7.730 1.00 95.31 102 ALA A CA 1
ATOM 808 C C . ALA A 1 102 ? 2.514 1.291 -9.180 1.00 95.31 102 ALA A C 1
ATOM 810 O O . ALA A 1 102 ? 2.761 0.543 -10.119 1.00 95.31 102 ALA A O 1
ATOM 811 N N . HIS A 1 103 ? 2.336 2.605 -9.352 1.00 93.75 103 HIS A N 1
ATOM 812 C CA . HIS A 1 103 ? 2.567 3.290 -10.632 1.00 93.75 103 HIS A CA 1
ATOM 813 C C . HIS A 1 103 ? 4.064 3.403 -10.965 1.00 93.75 103 HIS A C 1
ATOM 815 O O . HIS A 1 103 ? 4.782 4.240 -10.398 1.00 93.75 103 HIS A O 1
ATOM 821 N N . PHE A 1 104 ? 4.565 2.573 -11.880 1.00 91.88 104 PHE A N 1
ATOM 822 C CA . PHE A 1 104 ? 5.976 2.549 -12.264 1.00 91.88 104 PHE A CA 1
ATOM 823 C C . PHE A 1 104 ? 6.260 3.494 -13.433 1.00 91.88 104 PHE A C 1
ATOM 825 O O . PHE A 1 104 ? 5.974 3.191 -14.584 1.00 91.88 104 PHE A O 1
ATOM 832 N N . SER A 1 105 ? 6.910 4.625 -13.155 1.00 89.56 105 SER A N 1
ATOM 833 C CA . SER A 1 105 ? 7.364 5.583 -14.180 1.00 89.56 105 SER A CA 1
ATOM 834 C C . SER A 1 105 ? 8.852 5.475 -14.526 1.00 89.56 105 SER A C 1
ATOM 836 O O . SER A 1 105 ? 9.326 6.136 -15.447 1.00 89.56 105 SER A O 1
ATOM 838 N N . LYS A 1 106 ? 9.608 4.662 -13.780 1.00 87.25 106 LYS A N 1
ATOM 839 C CA . LYS A 1 106 ? 11.014 4.335 -14.049 1.00 87.25 106 LYS A CA 1
ATOM 840 C C . LYS A 1 106 ? 11.413 3.020 -13.369 1.00 87.25 106 LYS A C 1
ATOM 842 O O . LYS A 1 106 ? 10.922 2.739 -12.269 1.00 87.25 106 LYS A O 1
ATOM 847 N N . PRO A 1 107 ? 12.350 2.253 -13.945 1.00 89.19 107 PRO A N 1
ATOM 848 C CA . PRO A 1 107 ? 12.821 1.025 -13.326 1.00 89.19 107 PRO A CA 1
ATOM 849 C C . PRO A 1 107 ? 13.760 1.310 -12.142 1.00 89.19 107 PRO A C 1
ATOM 851 O O . PRO A 1 107 ? 14.521 2.278 -12.114 1.00 89.19 107 PRO A O 1
ATOM 854 N N . SER A 1 108 ? 13.724 0.430 -11.145 1.00 89.81 108 SER A N 1
ATOM 855 C CA . SER A 1 108 ? 14.731 0.282 -10.088 1.00 89.81 108 SER A CA 1
ATOM 856 C C . SER A 1 108 ? 15.203 -1.177 -10.053 1.00 89.81 108 SER A C 1
ATOM 858 O O . SER A 1 108 ? 14.469 -2.058 -10.495 1.00 89.81 108 SER A O 1
ATOM 860 N N . PRO A 1 109 ? 16.380 -1.483 -9.477 1.00 92.50 109 PRO A N 1
ATOM 861 C CA . PRO A 1 109 ? 16.784 -2.873 -9.269 1.00 92.50 109 PRO A CA 1
ATOM 862 C C . PRO A 1 109 ? 15.744 -3.646 -8.443 1.00 92.50 109 PRO A C 1
ATOM 864 O O . PRO A 1 109 ? 15.305 -3.129 -7.413 1.00 92.50 109 PRO A O 1
ATOM 867 N N . MET A 1 110 ? 15.418 -4.891 -8.818 1.00 93.25 110 MET A N 1
ATOM 868 C CA . MET A 1 110 ? 14.387 -5.717 -8.154 1.00 93.25 110 MET A CA 1
ATOM 869 C C . MET A 1 110 ? 14.580 -5.856 -6.640 1.00 93.25 110 MET A C 1
ATOM 871 O O . MET A 1 110 ? 13.640 -5.729 -5.854 1.00 93.25 110 MET A O 1
ATOM 875 N N . VAL A 1 111 ? 15.835 -5.984 -6.202 1.00 94.31 111 VAL A N 1
ATOM 876 C CA . VAL A 1 111 ? 16.201 -6.005 -4.778 1.00 94.31 111 VAL A CA 1
ATOM 877 C C . VAL A 1 111 ? 15.729 -4.755 -4.017 1.00 94.31 111 VAL A C 1
ATOM 879 O O . VAL A 1 111 ? 15.457 -4.822 -2.820 1.00 94.31 111 VAL A O 1
ATOM 882 N N . SER A 1 112 ? 15.604 -3.609 -4.688 1.00 91.56 112 SER A N 1
ATOM 883 C CA . SER A 1 112 ? 15.099 -2.371 -4.089 1.00 91.56 112 SER A CA 1
ATOM 884 C C . SER A 1 112 ? 13.604 -2.464 -3.797 1.00 91.56 112 SER A C 1
ATOM 886 O O . SER A 1 112 ? 13.190 -2.074 -2.710 1.00 91.56 112 SER A O 1
ATOM 888 N N . TYR A 1 113 ? 12.804 -3.012 -4.716 1.00 94.56 113 TYR A N 1
ATOM 889 C CA . TYR A 1 113 ? 11.370 -3.234 -4.501 1.00 94.56 113 TYR A CA 1
ATOM 890 C C . TYR A 1 113 ? 11.134 -4.209 -3.345 1.00 94.56 113 TYR A C 1
ATOM 892 O O . TYR A 1 113 ? 10.373 -3.899 -2.429 1.00 94.56 113 TYR A O 1
ATOM 900 N N . MET A 1 114 ? 11.888 -5.314 -3.311 1.00 95.62 114 MET A N 1
ATOM 901 C CA . MET A 1 114 ? 11.864 -6.273 -2.202 1.00 95.62 114 MET A CA 1
ATOM 902 C C . MET A 1 114 ? 12.163 -5.602 -0.855 1.00 95.62 114 MET A C 1
ATOM 904 O O . MET A 1 114 ? 11.428 -5.784 0.114 1.00 95.62 114 MET A O 1
ATOM 908 N N . LYS A 1 115 ? 13.232 -4.795 -0.785 1.00 94.44 115 LYS A N 1
ATOM 909 C CA . LYS A 1 115 ? 13.609 -4.061 0.433 1.00 94.44 115 LYS A CA 1
ATOM 910 C C . LYS A 1 115 ? 12.522 -3.080 0.872 1.00 94.44 115 LYS A C 1
ATOM 912 O O . LYS A 1 115 ? 12.250 -2.996 2.065 1.00 94.44 115 LYS A O 1
ATOM 917 N N . ARG A 1 116 ? 11.894 -2.359 -0.065 1.00 94.00 116 ARG A N 1
ATOM 918 C CA . ARG A 1 116 ? 10.806 -1.410 0.239 1.00 94.00 116 ARG A CA 1
ATOM 919 C C . ARG A 1 116 ? 9.604 -2.133 0.849 1.00 94.00 116 ARG A C 1
ATOM 921 O O . ARG A 1 116 ? 9.168 -1.760 1.933 1.00 94.00 116 ARG A O 1
ATOM 928 N N . LEU A 1 117 ? 9.137 -3.214 0.223 1.00 96.56 117 LEU A N 1
ATOM 929 C CA . LEU A 1 117 ? 8.033 -4.014 0.765 1.00 96.56 117 LEU A CA 1
ATOM 930 C C . LEU A 1 117 ? 8.399 -4.656 2.110 1.00 96.56 117 LEU A C 1
ATOM 932 O O . LEU A 1 117 ? 7.588 -4.646 3.028 1.00 96.56 117 LEU A O 1
ATOM 936 N N . SER A 1 118 ? 9.646 -5.111 2.277 1.00 97.06 118 SER A N 1
ATOM 937 C CA . SER A 1 118 ? 10.127 -5.680 3.547 1.00 97.06 118 SER A CA 1
ATOM 938 C C . SER A 1 118 ? 10.081 -4.679 4.707 1.00 97.06 118 SER A C 1
ATOM 940 O O . SER A 1 118 ? 9.911 -5.086 5.851 1.00 97.06 118 SER A O 1
ATOM 942 N N . VAL A 1 119 ? 10.232 -3.375 4.446 1.00 96.25 119 VAL A N 1
ATOM 943 C CA . VAL A 1 119 ? 10.093 -2.333 5.479 1.00 96.25 119 VAL A CA 1
ATOM 944 C C . VAL A 1 119 ? 8.641 -2.205 5.934 1.00 96.25 119 VAL A C 1
ATOM 946 O O . VAL A 1 119 ? 8.394 -2.137 7.135 1.00 96.25 119 VAL A O 1
ATOM 949 N N . LEU A 1 120 ? 7.681 -2.213 5.005 1.00 97.31 120 LEU A N 1
ATOM 950 C CA . LEU A 1 120 ? 6.253 -2.172 5.342 1.00 97.31 120 LEU A CA 1
ATOM 951 C C . LEU A 1 120 ? 5.799 -3.465 6.029 1.00 97.31 120 LEU A C 1
ATOM 953 O O . LEU A 1 120 ? 5.039 -3.407 6.993 1.00 97.31 120 LEU A O 1
ATOM 957 N N . ALA A 1 121 ? 6.344 -4.611 5.619 1.00 98.12 121 ALA A N 1
ATOM 958 C CA . ALA A 1 121 ? 6.043 -5.915 6.206 1.00 98.12 121 ALA A CA 1
ATOM 959 C C . ALA A 1 121 ? 6.384 -6.001 7.706 1.00 98.12 121 ALA A C 1
ATOM 961 O O . ALA A 1 121 ? 5.771 -6.777 8.433 1.00 98.12 121 ALA A O 1
ATOM 962 N N . GLN A 1 122 ? 7.306 -5.166 8.207 1.00 98.19 122 GLN A N 1
ATOM 963 C CA . GLN A 1 122 ? 7.623 -5.083 9.642 1.00 98.19 122 GLN A CA 1
ATOM 964 C C . GLN A 1 122 ? 6.437 -4.624 10.503 1.00 98.19 122 GLN A C 1
ATOM 966 O O . GLN A 1 122 ? 6.466 -4.817 11.714 1.00 98.19 122 GLN A O 1
ATOM 971 N N . THR A 1 123 ? 5.409 -4.013 9.907 1.00 98.12 123 THR A N 1
ATOM 972 C CA . THR A 1 123 ? 4.175 -3.637 10.618 1.00 98.12 123 THR A CA 1
ATOM 973 C C . THR A 1 123 ? 3.280 -4.838 10.931 1.00 98.12 123 THR A C 1
ATOM 975 O O . THR A 1 123 ? 2.379 -4.722 11.756 1.00 98.12 123 THR A O 1
ATOM 978 N N . GLY A 1 124 ? 3.507 -5.983 10.274 1.00 98.12 124 GLY A N 1
ATOM 979 C CA . GLY A 1 124 ? 2.654 -7.167 10.372 1.00 98.12 124 GLY A CA 1
ATOM 980 C C . GLY A 1 124 ? 1.337 -7.066 9.598 1.00 98.12 124 GLY A C 1
ATOM 981 O O . GLY A 1 124 ? 0.529 -7.987 9.679 1.00 98.12 124 GLY A O 1
ATOM 982 N N . ILE A 1 125 ? 1.110 -5.979 8.852 1.00 98.38 125 ILE A N 1
ATOM 983 C CA . ILE A 1 125 ? -0.103 -5.780 8.053 1.00 98.38 125 ILE A CA 1
ATOM 984 C C . ILE A 1 125 ? 0.139 -6.216 6.600 1.00 98.38 125 ILE A C 1
ATOM 986 O O . ILE A 1 125 ? 1.170 -5.847 6.030 1.00 98.38 125 ILE A O 1
ATOM 990 N N . PRO A 1 126 ? -0.790 -6.979 5.986 1.00 98.19 126 PRO A N 1
ATOM 991 C CA . PRO A 1 126 ? -0.665 -7.419 4.599 1.00 98.19 126 PRO A CA 1
ATOM 992 C C . PRO A 1 126 ? -0.542 -6.268 3.603 1.00 98.19 126 PRO A C 1
ATOM 994 O O . PRO A 1 126 ? -1.217 -5.246 3.739 1.00 98.19 126 PRO A O 1
ATOM 997 N N . ILE A 1 127 ? 0.269 -6.45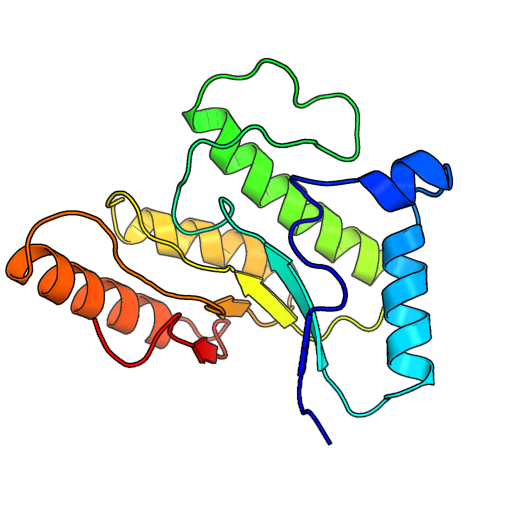7 2.563 1.00 98.69 127 ILE A N 1
ATOM 998 C CA . ILE A 1 127 ? 0.512 -5.455 1.521 1.00 98.69 127 ILE A CA 1
ATOM 999 C C . ILE A 1 127 ? -0.219 -5.843 0.236 1.00 98.69 127 ILE A C 1
ATOM 1001 O O . ILE A 1 127 ? -0.235 -7.010 -0.154 1.00 98.69 127 ILE A O 1
ATOM 1005 N N . TRP A 1 128 ? -0.818 -4.857 -0.422 1.00 98.38 128 TRP A N 1
ATOM 1006 C CA . TRP A 1 128 ? -1.494 -4.993 -1.705 1.00 98.38 128 TRP A CA 1
ATOM 1007 C C . TRP A 1 128 ? -0.905 -4.004 -2.700 1.00 98.38 128 TRP A C 1
ATOM 1009 O O . TRP A 1 128 ? -0.782 -2.822 -2.391 1.00 98.38 128 TRP A O 1
ATOM 1019 N N . LEU A 1 129 ? -0.565 -4.478 -3.896 1.00 98.00 129 LEU A N 1
ATOM 1020 C CA . LEU A 1 129 ? -0.340 -3.603 -5.040 1.00 98.00 129 LEU A CA 1
ATOM 1021 C C . LEU A 1 129 ? -1.718 -3.265 -5.606 1.00 98.00 129 LEU A C 1
ATOM 1023 O O . LEU A 1 129 ? -2.398 -4.154 -6.111 1.00 98.00 129 LEU A O 1
ATOM 1027 N N . THR A 1 130 ? -2.168 -2.028 -5.440 1.00 97.56 130 THR A N 1
ATOM 1028 C CA . THR A 1 130 ? -3.581 -1.652 -5.626 1.00 97.56 130 THR A CA 1
ATOM 1029 C C . THR A 1 130 ? -3.889 -1.070 -7.002 1.00 97.56 130 THR A C 1
ATOM 1031 O O . THR A 1 130 ? -5.025 -1.181 -7.456 1.00 97.56 130 THR A O 1
ATOM 1034 N N . GLU A 1 131 ? -2.902 -0.477 -7.674 1.00 96.75 131 GLU A N 1
ATOM 1035 C CA . GLU A 1 131 ? -3.094 0.305 -8.904 1.00 96.75 131 GLU A CA 1
ATOM 1036 C C . GLU A 1 131 ? -1.906 0.120 -9.870 1.00 96.75 131 GLU A C 1
ATOM 1038 O O . GLU A 1 131 ? -1.363 1.070 -10.435 1.00 96.75 131 GLU A O 1
ATOM 1043 N N . MET A 1 132 ? -1.437 -1.118 -10.023 1.00 95.19 132 MET A N 1
ATOM 1044 C CA . MET A 1 132 ? -0.185 -1.376 -10.724 1.00 95.19 132 MET A CA 1
ATOM 1045 C C . MET A 1 132 ? -0.284 -1.037 -12.215 1.00 95.19 132 MET A C 1
ATOM 1047 O O . MET A 1 132 ? -1.142 -1.565 -12.923 1.00 95.19 132 MET A O 1
ATOM 1051 N N . ASP A 1 133 ? 0.652 -0.221 -12.696 1.00 94.00 133 ASP A N 1
ATOM 1052 C CA . ASP A 1 133 ? 0.879 0.041 -14.117 1.00 94.00 133 ASP A CA 1
ATOM 1053 C C . ASP A 1 133 ? 2.359 0.337 -14.402 1.00 94.00 133 ASP A C 1
ATOM 1055 O O . ASP A 1 133 ? 3.128 0.685 -13.501 1.00 94.00 133 ASP A O 1
ATOM 1059 N N . VAL A 1 134 ? 2.773 0.163 -15.658 1.00 93.00 134 VAL A N 1
ATOM 1060 C CA . VAL A 1 134 ? 4.144 0.409 -16.120 1.00 93.00 134 VAL A CA 1
ATOM 1061 C C . VAL A 1 134 ? 4.086 1.438 -17.240 1.00 93.00 134 VAL A C 1
ATOM 1063 O O . VAL A 1 134 ? 3.472 1.209 -18.270 1.00 93.00 134 VAL A O 1
ATOM 1066 N N . ARG A 1 135 ? 4.705 2.601 -17.027 1.00 90.88 135 ARG A N 1
ATOM 1067 C CA . ARG A 1 135 ? 4.610 3.772 -17.919 1.00 90.88 135 ARG A CA 1
ATOM 1068 C C . ARG A 1 135 ? 5.972 4.232 -18.438 1.00 90.88 135 ARG A C 1
ATOM 1070 O O . ARG A 1 135 ? 6.183 5.421 -18.673 1.00 90.88 135 ARG A O 1
ATOM 1077 N N . PHE A 1 136 ? 6.929 3.316 -18.542 1.00 89.69 136 PHE A N 1
ATOM 1078 C CA . PHE A 1 136 ? 8.276 3.597 -19.033 1.00 89.69 136 PHE A CA 1
ATOM 1079 C C . PHE A 1 136 ? 8.699 2.566 -20.072 1.00 89.69 136 PHE A C 1
ATOM 1081 O O . PHE A 1 136 ? 8.203 1.446 -20.065 1.00 89.69 136 PHE A O 1
ATOM 1088 N N . GLY A 1 137 ? 9.678 2.930 -20.900 1.00 93.19 137 GLY A N 1
ATOM 1089 C CA . GLY A 1 137 ? 10.230 2.025 -21.905 1.00 93.19 137 GLY A CA 1
ATOM 1090 C C . GLY A 1 137 ? 9.246 1.689 -23.027 1.00 93.19 137 GLY A C 1
ATOM 1091 O O . GLY A 1 137 ? 8.112 2.174 -23.059 1.00 93.19 137 GLY A O 1
ATOM 1092 N N . ASN A 1 138 ? 9.719 0.880 -23.968 1.00 95.25 138 ASN A N 1
ATOM 1093 C CA . ASN A 1 138 ? 8.893 0.266 -25.009 1.00 95.25 138 ASN A CA 1
ATOM 1094 C C . ASN A 1 138 ? 8.236 -1.042 -24.521 1.00 95.25 138 ASN A C 1
ATOM 1096 O O . ASN A 1 138 ? 8.525 -1.510 -23.422 1.00 95.25 138 ASN A O 1
ATOM 1100 N N . ASP A 1 139 ? 7.385 -1.643 -25.351 1.00 95.00 139 ASP A N 1
ATOM 1101 C CA . ASP A 1 139 ? 6.622 -2.854 -25.023 1.00 95.00 139 ASP A CA 1
ATOM 1102 C C . ASP A 1 139 ? 7.502 -4.019 -24.535 1.00 95.00 139 ASP A C 1
ATOM 1104 O O . ASP A 1 139 ? 7.163 -4.662 -23.543 1.00 95.00 139 ASP A O 1
ATOM 1108 N N . ASP A 1 140 ? 8.663 -4.264 -25.156 1.00 96.62 140 ASP A N 1
ATOM 1109 C CA . ASP A 1 140 ? 9.571 -5.344 -24.740 1.00 96.62 140 ASP A CA 1
ATOM 1110 C C . ASP A 1 140 ? 10.149 -5.080 -23.339 1.00 96.62 140 ASP A C 1
ATOM 1112 O O . ASP A 1 140 ? 10.261 -5.990 -22.513 1.00 96.62 140 ASP A O 1
ATOM 1116 N N . GLU A 1 141 ? 10.486 -3.821 -23.041 1.00 95.69 141 GLU A N 1
ATOM 1117 C CA . GLU A 1 141 ? 10.965 -3.407 -21.717 1.00 95.69 141 GLU A CA 1
ATOM 1118 C C . GLU A 1 141 ? 9.861 -3.506 -20.657 1.00 95.69 141 GLU A C 1
ATOM 1120 O O . GLU A 1 141 ? 10.122 -3.957 -19.537 1.00 95.69 141 GLU A O 1
ATOM 1125 N N . GLN A 1 142 ? 8.630 -3.117 -21.001 1.00 94.88 142 GLN A N 1
ATOM 1126 C CA . GLN A 1 142 ? 7.479 -3.205 -20.104 1.00 94.88 142 GLN A CA 1
ATOM 1127 C C . GLN A 1 142 ? 7.124 -4.657 -19.790 1.00 94.88 142 GLN A C 1
ATOM 1129 O O . GLN A 1 142 ? 6.924 -4.991 -18.623 1.00 94.88 142 GLN A O 1
ATOM 1134 N N . VAL A 1 143 ? 7.111 -5.533 -20.799 1.00 95.31 143 VAL A N 1
ATOM 1135 C CA . VAL A 1 143 ? 6.860 -6.970 -20.629 1.00 95.31 143 VAL A CA 1
ATOM 1136 C C . VAL A 1 143 ? 7.931 -7.608 -19.748 1.00 95.31 143 VAL A C 1
ATOM 1138 O O . VAL A 1 143 ? 7.592 -8.325 -18.805 1.00 95.31 143 VAL A O 1
ATOM 1141 N N . ALA A 1 144 ? 9.212 -7.323 -20.004 1.00 96.94 144 ALA A N 1
ATOM 1142 C CA . ALA A 1 144 ? 10.307 -7.854 -19.196 1.00 96.94 144 ALA A CA 1
ATOM 1143 C C . ALA A 1 144 ? 10.215 -7.386 -17.735 1.00 96.94 144 ALA A C 1
ATOM 1145 O O . ALA A 1 144 ? 10.322 -8.191 -16.810 1.00 96.94 144 ALA A O 1
ATOM 1146 N N . PHE A 1 145 ? 9.954 -6.094 -17.515 1.00 96.75 145 PHE A N 1
ATOM 1147 C CA . PHE A 1 145 ? 9.785 -5.561 -16.167 1.00 96.75 145 PHE A CA 1
ATOM 1148 C C . PHE A 1 145 ? 8.564 -6.151 -15.456 1.00 96.75 145 PHE A C 1
ATOM 1150 O O . PHE A 1 145 ? 8.638 -6.441 -14.260 1.00 96.75 145 PHE A O 1
ATOM 1157 N N . LEU A 1 146 ? 7.450 -6.326 -16.172 1.00 96.19 146 LEU A N 1
ATOM 1158 C CA . LEU A 1 146 ? 6.225 -6.881 -15.613 1.00 96.19 146 LEU A CA 1
ATOM 1159 C C . LEU A 1 146 ? 6.413 -8.347 -15.191 1.00 96.19 146 LEU A C 1
ATOM 1161 O O . LEU A 1 146 ? 5.975 -8.714 -14.101 1.00 96.19 146 LEU A O 1
ATOM 1165 N N . ASP A 1 147 ? 7.100 -9.167 -15.997 1.00 97.56 147 ASP A N 1
ATOM 1166 C CA . ASP A 1 147 ? 7.455 -10.548 -15.623 1.00 97.56 147 ASP A CA 1
ATOM 1167 C C . ASP A 1 147 ? 8.291 -10.567 -14.332 1.00 97.56 147 ASP A C 1
ATOM 1169 O O . ASP A 1 147 ? 7.940 -11.264 -13.374 1.00 97.56 147 ASP A O 1
ATOM 1173 N N . ASP A 1 148 ? 9.329 -9.729 -14.249 1.00 98.12 148 ASP A N 1
ATOM 1174 C CA . ASP A 1 148 ? 10.202 -9.643 -13.075 1.00 98.12 148 ASP A CA 1
ATOM 1175 C C . ASP A 1 148 ? 9.460 -9.175 -11.811 1.00 98.12 148 ASP A C 1
ATOM 1177 O O . ASP A 1 148 ? 9.577 -9.794 -10.745 1.00 98.12 148 ASP A O 1
ATOM 1181 N N . ILE A 1 149 ? 8.689 -8.084 -11.896 1.00 97.50 149 ILE A N 1
ATOM 1182 C CA . ILE A 1 149 ? 8.017 -7.500 -10.727 1.00 97.50 149 ILE A CA 1
ATOM 1183 C C . ILE A 1 149 ? 6.877 -8.389 -10.228 1.00 97.50 149 ILE A C 1
ATOM 1185 O O . ILE A 1 149 ? 6.686 -8.503 -9.013 1.00 97.50 149 ILE A O 1
ATOM 1189 N N . LEU A 1 150 ? 6.159 -9.073 -11.127 1.00 98.06 150 LEU A N 1
ATOM 1190 C CA . LEU A 1 150 ? 5.151 -10.060 -10.753 1.00 98.06 150 LEU A CA 1
ATOM 1191 C C . LEU A 1 150 ? 5.805 -11.252 -10.059 1.00 98.06 150 LEU A C 1
ATOM 1193 O O . LEU A 1 150 ? 5.409 -11.584 -8.945 1.00 98.06 150 LEU A O 1
ATOM 1197 N N . ARG A 1 151 ? 6.845 -11.866 -10.642 1.00 98.38 151 ARG A N 1
ATOM 1198 C CA . ARG A 1 151 ? 7.561 -12.986 -9.997 1.00 98.38 151 ARG A CA 1
ATOM 1199 C C . ARG A 1 151 ? 8.075 -12.607 -8.617 1.00 98.38 151 ARG A C 1
ATOM 1201 O O . ARG A 1 151 ? 7.909 -13.376 -7.669 1.00 98.38 151 ARG A O 1
ATOM 1208 N N . LEU A 1 152 ? 8.676 -11.422 -8.499 1.00 98.00 152 LEU A N 1
ATOM 1209 C CA . LEU A 1 152 ? 9.142 -10.915 -7.220 1.00 98.00 152 LEU A CA 1
ATOM 1210 C C . LEU A 1 152 ? 7.979 -10.809 -6.233 1.00 98.00 152 LEU A C 1
ATOM 1212 O O . LEU A 1 152 ? 8.052 -11.397 -5.163 1.00 98.00 152 LEU A O 1
ATOM 1216 N N . THR A 1 153 ? 6.915 -10.087 -6.572 1.00 97.44 153 THR A N 1
ATOM 1217 C CA . THR A 1 153 ? 5.807 -9.819 -5.641 1.00 97.44 153 THR A CA 1
ATOM 1218 C C . THR A 1 153 ? 5.031 -11.079 -5.265 1.00 97.44 153 THR A C 1
ATOM 1220 O O . THR A 1 153 ? 4.746 -11.258 -4.084 1.00 97.44 153 THR A O 1
ATOM 1223 N N . PHE A 1 154 ? 4.811 -12.012 -6.197 1.00 97.25 154 PHE A N 1
ATOM 1224 C CA . PHE A 1 154 ? 4.241 -13.336 -5.912 1.00 97.25 154 PHE A CA 1
ATOM 1225 C C . PHE A 1 154 ? 5.105 -14.184 -4.968 1.00 97.25 154 PHE A C 1
ATOM 1227 O O . PHE A 1 154 ? 4.578 -15.039 -4.259 1.00 97.25 154 PHE A O 1
ATOM 1234 N N . SER A 1 155 ? 6.425 -13.975 -4.945 1.00 97.94 155 SER A N 1
ATOM 1235 C CA . SER A 1 155 ? 7.327 -14.720 -4.055 1.00 97.94 155 SER A CA 1
ATOM 1236 C C . SER A 1 155 ? 7.321 -14.225 -2.602 1.00 97.94 155 SER A C 1
ATOM 1238 O O . SER A 1 155 ? 7.897 -14.879 -1.731 1.00 97.94 155 SER A O 1
ATOM 1240 N N . LEU A 1 156 ? 6.693 -13.077 -2.319 1.00 98.12 156 LEU A N 1
ATOM 1241 C CA . LEU A 1 156 ? 6.724 -12.437 -1.006 1.00 98.12 156 LEU A CA 1
ATOM 1242 C C . LEU A 1 156 ? 5.456 -12.776 -0.203 1.00 98.12 156 LEU A C 1
ATOM 1244 O O . LEU A 1 156 ? 4.380 -12.294 -0.543 1.00 98.12 156 LEU A O 1
ATOM 1248 N N . PRO A 1 157 ? 5.550 -13.524 0.915 1.00 97.75 157 PRO A N 1
ATOM 1249 C CA . PRO A 1 157 ? 4.375 -14.020 1.644 1.00 97.75 157 PRO A CA 1
ATOM 1250 C C . PRO A 1 157 ? 3.548 -12.925 2.335 1.00 97.75 157 PRO A C 1
ATOM 1252 O O . PRO A 1 157 ? 2.429 -13.180 2.759 1.00 97.75 157 PRO A O 1
ATOM 1255 N N . TYR A 1 158 ? 4.103 -11.721 2.482 1.00 97.81 158 TYR A N 1
ATOM 1256 C CA . TYR A 1 158 ? 3.416 -10.551 3.037 1.00 97.81 158 TYR A CA 1
ATOM 1257 C C . TYR A 1 158 ? 2.723 -9.691 1.964 1.00 97.81 158 TYR A C 1
ATOM 1259 O O . TYR A 1 158 ? 2.142 -8.658 2.297 1.00 97.81 158 TYR A O 1
ATOM 1267 N N . VAL A 1 159 ? 2.797 -10.084 0.687 1.00 98.50 159 VAL A N 1
ATOM 1268 C CA . VAL A 1 159 ? 2.001 -9.505 -0.400 1.00 98.50 159 VAL A CA 1
ATOM 1269 C C . VAL A 1 159 ? 0.786 -10.404 -0.623 1.00 98.50 159 VAL A C 1
ATOM 1271 O O . VAL A 1 159 ? 0.926 -11.554 -1.026 1.00 98.50 159 VAL A O 1
ATOM 1274 N N . GLU A 1 160 ? -0.410 -9.889 -0.344 1.00 98.06 160 GLU A N 1
ATOM 1275 C CA . GLU A 1 160 ? -1.663 -10.660 -0.406 1.00 98.06 160 GLU A CA 1
ATOM 1276 C C . GLU A 1 160 ? -2.545 -10.311 -1.615 1.00 98.06 160 GLU A C 1
ATOM 1278 O O . GLU A 1 160 ? -3.538 -10.996 -1.862 1.00 98.06 160 GLU A O 1
ATOM 1283 N N . GLY A 1 161 ? -2.207 -9.269 -2.379 1.00 97.31 161 GLY A N 1
ATOM 1284 C CA . GLY A 1 161 ? -2.985 -8.884 -3.553 1.00 97.31 161 GLY A CA 1
ATOM 1285 C C . GLY A 1 161 ? -2.225 -8.013 -4.545 1.00 97.31 161 GLY A C 1
ATOM 1286 O O . GLY A 1 161 ? -1.347 -7.234 -4.172 1.00 97.31 161 GLY A O 1
ATOM 1287 N N . ILE A 1 162 ? -2.577 -8.172 -5.820 1.00 97.56 162 ILE A N 1
ATOM 1288 C CA . ILE A 1 162 ? -2.071 -7.392 -6.951 1.00 97.56 162 ILE A CA 1
ATOM 1289 C C . ILE A 1 162 ? -3.274 -7.045 -7.832 1.00 97.56 162 ILE A C 1
ATOM 1291 O O . ILE A 1 162 ? -4.018 -7.936 -8.245 1.00 97.56 162 ILE A O 1
ATOM 1295 N N . ILE A 1 163 ? -3.471 -5.759 -8.099 1.00 96.31 163 ILE A N 1
ATOM 1296 C CA . ILE A 1 163 ? -4.530 -5.199 -8.938 1.00 96.31 163 ILE A CA 1
ATOM 1297 C C . ILE A 1 163 ? -3.866 -4.264 -9.951 1.00 96.31 163 ILE A C 1
ATOM 1299 O O . ILE A 1 163 ? -2.998 -3.471 -9.590 1.00 96.31 163 ILE A O 1
ATOM 1303 N N . PHE A 1 164 ? -4.264 -4.378 -11.217 1.00 95.75 164 PHE A N 1
ATOM 1304 C CA . PHE A 1 164 ? -3.790 -3.513 -12.296 1.00 95.75 164 PHE A CA 1
ATOM 1305 C C . PHE A 1 164 ? -4.660 -2.261 -12.418 1.00 95.75 164 PHE A C 1
ATOM 1307 O O . PHE A 1 164 ? -5.884 -2.339 -12.283 1.00 95.75 164 PHE A O 1
ATOM 1314 N N . TRP A 1 165 ? -4.039 -1.121 -12.729 1.00 93.44 165 TRP A N 1
ATOM 1315 C CA . TRP A 1 165 ? -4.746 0.133 -12.993 1.00 93.44 165 TRP A CA 1
ATOM 1316 C C . TRP A 1 165 ? -5.130 0.279 -14.464 1.00 93.44 165 TRP A C 1
ATOM 1318 O O . TRP A 1 165 ? -4.612 1.117 -15.198 1.00 93.44 165 TRP A O 1
ATOM 1328 N N . GLY A 1 166 ? -6.045 -0.580 -14.900 1.00 87.38 166 GLY A N 1
ATOM 1329 C CA . GLY A 1 166 ? -6.498 -0.629 -16.283 1.00 87.38 166 GLY A CA 1
ATOM 1330 C C . GLY A 1 166 ? -6.781 -2.054 -16.733 1.00 87.38 166 GLY A C 1
ATOM 1331 O O . GLY A 1 166 ? -6.416 -3.024 -16.070 1.00 87.38 166 GLY A O 1
ATOM 1332 N N . PHE A 1 167 ? -7.474 -2.169 -17.862 1.00 72.31 167 PHE A N 1
ATOM 1333 C CA . PHE A 1 167 ? -7.766 -3.454 -18.502 1.00 72.31 167 PHE A CA 1
ATOM 1334 C C . PHE A 1 167 ? -7.238 -3.520 -19.944 1.00 72.31 167 PHE A C 1
ATOM 1336 O O . PHE A 1 167 ? -6.882 -4.601 -20.403 1.00 72.31 167 PHE A O 1
ATOM 1343 N N . TRP A 1 168 ? -7.159 -2.382 -20.640 1.00 73.38 168 TRP A N 1
ATOM 1344 C CA . TRP A 1 168 ? -6.568 -2.236 -21.972 1.00 73.38 168 TRP A CA 1
ATOM 1345 C C . TRP A 1 168 ? -5.858 -0.876 -22.079 1.00 73.38 168 TRP A C 1
ATOM 1347 O O . TRP A 1 168 ? -6.197 0.034 -21.314 1.00 73.38 168 TRP A O 1
ATOM 1357 N N . ASP A 1 169 ? -4.958 -0.754 -23.059 1.00 59.06 169 ASP A N 1
ATOM 1358 C CA . ASP A 1 169 ? -4.318 0.500 -23.494 1.00 59.06 169 ASP A CA 1
ATOM 1359 C C . ASP A 1 169 ? -5.010 1.115 -24.723 1.00 59.06 169 ASP A C 1
ATOM 1361 O O . ASP A 1 169 ? -5.416 0.347 -25.631 1.00 59.06 169 ASP A O 1
#

Foldseek 3Di:
DDQEDQLDEACQADVPPCVVVVNLCVSLVSLVVVCVVPVRHAYEHAYELLAQHDQDQTDQSDPPRPDDDRVVVNVVSLVSLLVVLVVSVVSVRRHAEYEYCAEHPDDDPLVRNVVSVVSSCVSVHAYENAAHDHNDDDPVVRVVVVVSNVVSLVVDPSHDYYDHNDDDD

Sequence (169 aa):
RFAHYDVNNEQLHGQWYSGKLNDTDLLTWMFKEFHSLVPSAKLFVNDFSVFAGATHNIVCCFHTCAGIESYSQMFHSLQAYKRQVERLLATGAPIGGIGVQAHFSKPSPMVSYMKRLSVLAQTGIPIWLTEMDVRFGNDDEQVAFLDDILRLTFSLPYVEGIIFWGFWD

Secondary structure (DSSP, 8-state):
--SEEEEEE-TTT--HHHHHHT-TTHHHHHHHHHHHH-TTSEEEEEESSSSS--------SSTT-TT--HHHHHHHHHHHHHHHHHHHHHTT----EEEE--EESS---HHHHHHHHHHHHTT---EEEEEEEE-SS-HHHHHHHHHHHHHHHHT-TTEEEEEES-S--

InterPro domains:
  IPR001000 Glycoside hydrolase family 10 domain [PF00331] (78-169)
  IPR001000 Glycoside hydrolase family 10 domain [PS51760] (1-169)
  IPR017853 Glycoside hydrolase superfamily [SSF51445] (2-169)
  IPR044846 Glycoside hydrolase family 10 [PTHR31490] (1-168)

pLDDT: mean 87.34, std 15.91, range [40.25, 98.69]